Protein AF-A0A7V1N101-F1 (afdb_monomer_lite)

Structure (mmCIF, N/CA/C/O backbone):
data_AF-A0A7V1N101-F1
#
_entry.id   AF-A0A7V1N101-F1
#
loop_
_atom_site.group_PDB
_atom_site.id
_atom_site.type_symbol
_atom_site.label_atom_id
_atom_site.label_alt_id
_atom_site.label_comp_id
_atom_site.label_asym_id
_atom_site.label_entity_id
_atom_site.label_seq_id
_atom_site.pdbx_PDB_ins_code
_atom_site.Cartn_x
_atom_site.Cartn_y
_atom_site.Cartn_z
_atom_site.occupancy
_atom_site.B_iso_or_equiv
_atom_site.auth_seq_id
_atom_site.auth_comp_id
_atom_site.auth_asym_id
_atom_site.auth_atom_id
_atom_site.pdbx_PDB_model_num
ATOM 1 N N . MET A 1 1 ? 14.308 2.161 -28.847 1.00 50.16 1 MET A N 1
ATOM 2 C CA . MET A 1 1 ? 14.951 2.087 -27.516 1.00 50.16 1 MET A CA 1
ATOM 3 C C . MET A 1 1 ? 14.240 2.961 -26.475 1.00 50.16 1 MET A C 1
ATOM 5 O O . MET A 1 1 ? 14.050 2.504 -25.362 1.00 50.16 1 MET A O 1
ATOM 9 N N . THR A 1 2 ? 13.754 4.157 -26.829 1.00 60.03 2 THR A N 1
ATOM 10 C CA . THR A 1 2 ? 13.034 5.071 -25.914 1.00 60.03 2 THR A CA 1
ATOM 11 C C . THR A 1 2 ? 11.650 4.591 -25.458 1.00 60.03 2 THR A C 1
ATOM 13 O O . THR A 1 2 ? 11.317 4.779 -24.296 1.00 60.03 2 THR A O 1
ATOM 16 N N . LYS A 1 3 ? 10.848 3.930 -26.307 1.00 62.91 3 LYS A N 1
ATOM 17 C CA . LYS A 1 3 ? 9.489 3.470 -25.928 1.00 62.91 3 LYS A CA 1
ATOM 18 C C . LYS A 1 3 ? 9.475 2.544 -24.702 1.00 62.91 3 LYS A C 1
ATOM 20 O O . LYS A 1 3 ? 8.648 2.728 -23.820 1.00 62.91 3 LYS A O 1
ATOM 25 N N . ASN A 1 4 ? 10.433 1.622 -24.607 1.00 73.56 4 ASN A N 1
ATOM 26 C CA . ASN A 1 4 ? 10.518 0.681 -23.483 1.00 73.56 4 ASN A CA 1
ATOM 27 C C . ASN A 1 4 ? 10.884 1.382 -22.167 1.00 73.56 4 ASN A C 1
ATOM 29 O O . ASN A 1 4 ? 10.457 0.946 -21.106 1.00 73.56 4 ASN A O 1
ATOM 33 N N . PHE A 1 5 ? 11.638 2.483 -22.231 1.00 76.31 5 PHE A N 1
ATOM 34 C CA . PHE A 1 5 ? 11.965 3.287 -21.055 1.00 76.31 5 PHE A CA 1
ATOM 35 C C . PHE A 1 5 ? 10.732 4.024 -20.516 1.00 76.31 5 PHE A C 1
ATOM 37 O O . PHE A 1 5 ? 10.464 3.966 -19.321 1.00 76.31 5 PHE A O 1
ATOM 44 N N . TRP A 1 6 ? 9.944 4.650 -21.397 1.00 78.19 6 TRP A N 1
ATOM 45 C CA . TRP A 1 6 ? 8.712 5.345 -21.004 1.00 78.19 6 TRP A CA 1
ATOM 46 C C . TRP A 1 6 ? 7.674 4.399 -20.395 1.00 78.19 6 TRP A C 1
ATOM 48 O O . TRP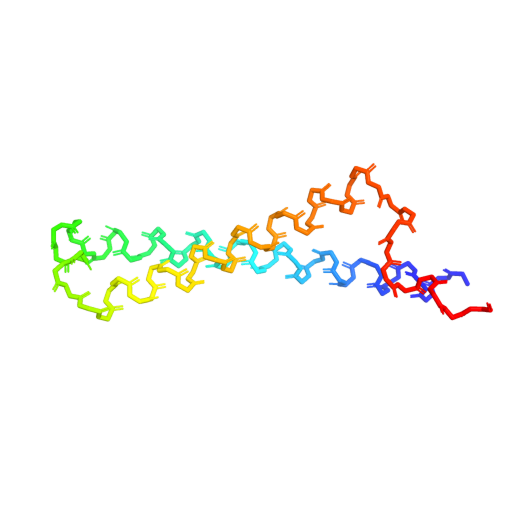 A 1 6 ? 7.068 4.744 -19.390 1.00 78.19 6 TRP A O 1
ATOM 58 N N . VAL A 1 7 ? 7.524 3.188 -20.942 1.00 79.62 7 VAL A N 1
ATOM 59 C CA . VAL A 1 7 ? 6.614 2.168 -20.389 1.00 79.62 7 VAL A CA 1
ATOM 60 C C . VAL A 1 7 ? 7.066 1.694 -19.004 1.00 79.62 7 VAL A C 1
ATOM 62 O O . VAL A 1 7 ? 6.242 1.573 -18.100 1.00 79.62 7 VAL A O 1
ATOM 65 N N . LYS A 1 8 ? 8.373 1.466 -18.804 1.00 76.94 8 LYS A N 1
ATOM 66 C CA . LYS A 1 8 ? 8.917 1.099 -17.486 1.00 76.94 8 LYS A CA 1
ATOM 67 C C . LYS A 1 8 ? 8.728 2.220 -16.461 1.00 76.94 8 LYS A C 1
ATOM 69 O O . LYS A 1 8 ? 8.319 1.954 -15.336 1.00 76.94 8 LYS A O 1
ATOM 74 N N . LEU A 1 9 ? 8.972 3.469 -16.860 1.00 82.25 9 LEU A N 1
ATOM 75 C CA . LEU A 1 9 ? 8.788 4.629 -15.990 1.00 82.25 9 LEU A CA 1
ATOM 76 C C . LEU A 1 9 ? 7.320 4.814 -15.584 1.00 82.25 9 LEU A C 1
ATOM 78 O O . LEU A 1 9 ? 7.045 5.031 -14.409 1.00 82.25 9 LEU A O 1
ATOM 82 N N . ASP A 1 10 ? 6.386 4.687 -16.528 1.00 82.88 10 ASP A N 1
ATOM 83 C CA . ASP A 1 10 ? 4.948 4.812 -16.265 1.00 82.88 10 ASP A CA 1
ATOM 84 C C . ASP A 1 10 ? 4.442 3.696 -15.332 1.00 82.88 10 ASP A C 1
ATOM 86 O O . ASP A 1 10 ? 3.769 3.959 -14.336 1.00 82.88 10 ASP A O 1
ATOM 90 N N . SER A 1 11 ? 4.879 2.450 -15.562 1.00 82.56 11 SER A N 1
ATOM 91 C CA . SER A 1 11 ? 4.614 1.315 -14.664 1.00 82.56 11 SER A CA 1
ATOM 92 C C . SER A 1 11 ? 5.129 1.570 -13.242 1.00 82.56 11 SER A C 1
ATOM 94 O O . SER A 1 11 ? 4.411 1.347 -12.264 1.00 82.56 11 SER A O 1
ATOM 96 N N . LEU A 1 12 ? 6.359 2.069 -13.105 1.00 84.00 12 LEU A N 1
ATOM 97 C CA . LEU A 1 12 ? 6.965 2.353 -11.806 1.00 84.00 12 LEU A CA 1
ATOM 98 C C . LEU A 1 12 ? 6.243 3.499 -11.081 1.00 84.00 12 LEU A C 1
ATOM 100 O O . LEU A 1 12 ? 5.947 3.383 -9.891 1.00 84.00 12 LEU A O 1
ATOM 104 N N . LEU A 1 13 ? 5.889 4.570 -11.795 1.00 87.38 13 LEU A N 1
ATOM 105 C CA . LEU A 1 13 ? 5.094 5.674 -11.252 1.00 87.38 13 LEU A CA 1
ATOM 106 C C . LEU A 1 13 ? 3.715 5.201 -10.785 1.00 87.38 13 LEU A C 1
ATOM 108 O O . LEU A 1 13 ? 3.283 5.575 -9.695 1.00 87.38 13 LEU A O 1
ATOM 112 N N . PHE A 1 14 ? 3.053 4.336 -11.556 1.00 88.50 14 PHE A N 1
ATOM 113 C CA . PHE A 1 14 ? 1.765 3.760 -11.178 1.00 88.50 14 PHE A CA 1
ATOM 114 C C . PHE A 1 14 ? 1.865 2.925 -9.896 1.00 88.50 14 PHE A C 1
ATOM 116 O O . PHE A 1 14 ? 1.030 3.046 -8.996 1.00 88.50 14 PHE A O 1
ATOM 123 N N . ARG A 1 15 ? 2.924 2.120 -9.757 1.00 86.69 15 ARG A N 1
ATOM 124 C CA . ARG A 1 15 ? 3.171 1.329 -8.542 1.00 86.69 15 ARG A CA 1
ATOM 125 C C . ARG A 1 15 ? 3.420 2.224 -7.332 1.00 86.69 15 ARG A C 1
ATOM 127 O O . ARG A 1 15 ? 2.829 1.974 -6.281 1.00 86.69 15 ARG A O 1
ATOM 134 N N . ILE A 1 16 ? 4.223 3.281 -7.482 1.00 89.88 16 ILE A N 1
ATOM 135 C CA . ILE A 1 16 ? 4.462 4.275 -6.422 1.00 89.88 16 ILE A CA 1
ATOM 136 C C . ILE A 1 16 ? 3.152 4.954 -6.024 1.00 89.88 16 ILE A C 1
ATOM 138 O O . ILE A 1 16 ? 2.850 5.038 -4.835 1.00 89.88 16 ILE A O 1
ATOM 142 N N . ALA A 1 17 ? 2.345 5.386 -6.994 1.00 90.69 17 ALA A N 1
ATOM 143 C CA . ALA A 1 17 ? 1.043 5.983 -6.725 1.00 90.69 17 ALA A CA 1
ATOM 144 C C . ALA A 1 17 ? 0.141 5.020 -5.937 1.00 90.69 17 ALA A C 1
ATOM 146 O O . ALA A 1 17 ? -0.446 5.419 -4.935 1.00 90.69 17 ALA A O 1
ATOM 147 N N . GLY A 1 18 ? 0.099 3.738 -6.316 1.00 90.06 18 GLY A N 1
ATOM 148 C CA . GLY A 1 18 ? -0.627 2.703 -5.576 1.00 90.06 18 GLY A CA 1
ATOM 149 C C . GLY A 1 18 ? -0.117 2.502 -4.143 1.00 90.06 18 GLY A C 1
ATOM 150 O O . GLY A 1 18 ? -0.923 2.391 -3.221 1.00 90.06 18 GLY A O 1
ATOM 151 N N . ALA A 1 19 ? 1.203 2.537 -3.924 1.00 90.75 19 ALA A N 1
ATOM 152 C CA . ALA A 1 19 ? 1.790 2.439 -2.585 1.00 90.75 19 ALA A CA 1
ATOM 153 C C . ALA A 1 19 ? 1.386 3.634 -1.710 1.00 90.75 19 ALA A C 1
ATOM 155 O O . ALA A 1 19 ? 0.934 3.454 -0.579 1.00 90.75 19 ALA A O 1
ATOM 156 N N . VAL A 1 20 ? 1.492 4.850 -2.251 1.00 93.44 20 VAL A N 1
ATOM 157 C CA . VAL A 1 20 ? 1.106 6.084 -1.554 1.00 93.44 20 VAL A CA 1
ATOM 158 C C . VAL A 1 20 ? -0.391 6.084 -1.248 1.00 93.44 20 VAL A C 1
ATOM 160 O O . VAL A 1 20 ? -0.784 6.421 -0.132 1.00 93.44 20 VAL A O 1
ATOM 163 N N . LEU A 1 21 ? -1.234 5.654 -2.189 1.00 92.50 21 LEU A N 1
ATOM 164 C CA . LEU A 1 21 ? -2.680 5.532 -1.988 1.00 92.50 21 LEU A CA 1
ATOM 165 C C . LEU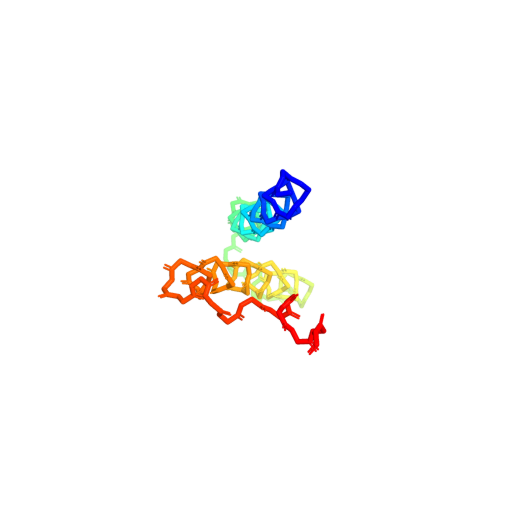 A 1 21 ? -3.028 4.497 -0.913 1.00 92.50 21 LEU A C 1
ATOM 167 O O . LEU A 1 21 ? -3.844 4.782 -0.042 1.00 92.50 21 LEU A O 1
ATOM 171 N N . GLY A 1 22 ? -2.384 3.329 -0.920 1.00 91.81 22 GLY A N 1
ATOM 172 C CA . GLY A 1 22 ? -2.582 2.313 0.114 1.00 91.81 22 GLY A CA 1
ATOM 173 C C . GLY A 1 22 ? -2.196 2.817 1.507 1.00 91.81 22 GLY A C 1
ATOM 174 O O . GLY A 1 22 ? -2.987 2.739 2.445 1.00 91.81 22 GLY A O 1
ATOM 175 N N . VAL A 1 23 ? -1.011 3.419 1.647 1.00 91.75 23 VAL A N 1
ATOM 176 C CA . VAL A 1 23 ? -0.544 3.951 2.939 1.00 91.75 23 VAL A CA 1
ATOM 177 C C . VAL A 1 23 ? -1.424 5.107 3.417 1.00 91.75 23 VAL A C 1
ATOM 179 O O . VAL A 1 23 ? -1.856 5.114 4.569 1.00 91.75 23 VAL A O 1
ATOM 182 N N . SER A 1 24 ? -1.733 6.067 2.544 1.00 92.44 24 SER A N 1
ATOM 183 C CA . SER A 1 24 ? -2.581 7.215 2.892 1.00 92.44 24 SER A CA 1
ATOM 184 C C . SER A 1 24 ? -4.020 6.810 3.216 1.00 92.44 24 SER A C 1
ATOM 186 O O . SER A 1 24 ? -4.604 7.384 4.130 1.00 92.44 24 SER A O 1
ATOM 188 N N . GLY A 1 25 ? -4.568 5.789 2.552 1.00 90.44 25 GLY A N 1
ATOM 189 C CA . GLY A 1 25 ? -5.873 5.213 2.878 1.00 90.44 25 GLY A CA 1
ATOM 190 C C . GLY A 1 25 ? -5.897 4.587 4.274 1.00 90.44 25 GLY A C 1
ATOM 191 O O . GLY A 1 25 ? -6.779 4.900 5.075 1.00 90.44 25 GLY A O 1
ATOM 192 N N . CYS A 1 26 ? -4.887 3.780 4.616 1.00 90.69 26 CYS A N 1
ATOM 193 C CA . CYS A 1 26 ? -4.744 3.209 5.959 1.00 90.69 26 CYS A CA 1
ATOM 194 C C . CYS A 1 26 ? -4.598 4.290 7.039 1.00 90.69 26 CYS A C 1
ATOM 196 O O . CYS A 1 26 ? -5.282 4.245 8.061 1.00 90.69 26 CYS A O 1
ATOM 198 N N . VAL A 1 27 ? -3.731 5.280 6.809 1.00 90.88 27 VAL A N 1
ATOM 199 C CA . VAL A 1 27 ? -3.503 6.389 7.748 1.00 90.88 27 VAL A CA 1
ATOM 200 C C . VAL A 1 27 ? -4.758 7.251 7.886 1.00 90.88 27 VAL A C 1
ATOM 202 O O . VAL A 1 27 ? -5.153 7.580 9.000 1.00 90.88 27 VAL A O 1
ATOM 205 N N . GLY A 1 28 ? -5.433 7.568 6.781 1.00 89.50 28 GLY A N 1
ATOM 206 C CA . GLY A 1 28 ? -6.680 8.326 6.782 1.00 89.50 28 GLY A CA 1
ATOM 207 C C . GLY A 1 28 ? -7.778 7.626 7.580 1.00 89.50 28 GLY A C 1
ATOM 208 O O . GLY A 1 28 ? -8.468 8.273 8.365 1.00 89.50 28 GLY A O 1
ATOM 209 N N . LEU A 1 29 ? -7.905 6.305 7.454 1.00 88.00 29 LEU A N 1
ATOM 210 C CA . LEU A 1 29 ? -8.863 5.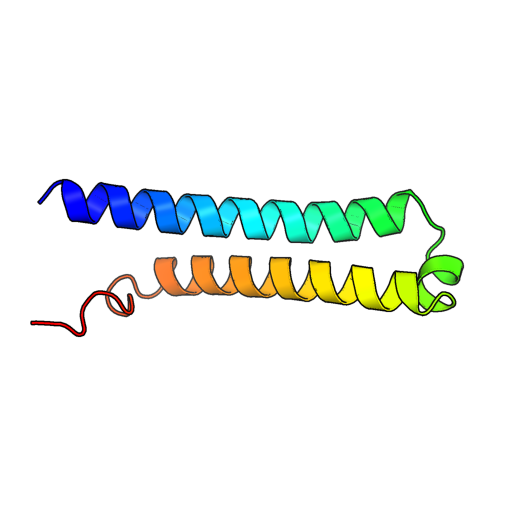526 8.241 1.00 88.00 29 LEU A CA 1
ATOM 211 C C . LEU A 1 29 ? -8.556 5.555 9.742 1.00 88.00 29 LEU A C 1
ATOM 213 O O . LEU A 1 29 ? -9.482 5.716 10.538 1.00 88.00 29 LEU A O 1
ATOM 217 N N . LEU A 1 30 ? -7.279 5.444 10.115 1.00 87.69 30 LEU A N 1
ATOM 218 C CA . LEU A 1 30 ? -6.820 5.480 11.507 1.00 87.69 30 LEU A CA 1
ATOM 219 C C . LEU A 1 30 ? -6.920 6.871 12.146 1.00 87.69 30 LEU A C 1
ATOM 221 O O . LEU A 1 30 ? -7.169 6.974 13.341 1.00 87.69 30 LEU A O 1
ATOM 225 N N . LEU A 1 31 ? -6.719 7.941 11.374 1.00 88.00 31 LEU A N 1
ATOM 226 C CA . LEU A 1 31 ? -6.829 9.314 11.877 1.00 88.00 31 LEU A CA 1
ATOM 227 C C . LEU A 1 31 ? -8.286 9.760 12.030 1.00 88.00 31 LEU A C 1
ATOM 229 O O . LEU A 1 31 ? -8.600 10.505 12.953 1.00 88.00 31 LEU A O 1
ATOM 233 N N . ASN A 1 32 ? -9.174 9.310 11.139 1.00 86.50 32 ASN A N 1
ATOM 234 C CA . ASN A 1 32 ? -10.585 9.699 11.171 1.00 86.50 32 ASN A CA 1
ATOM 235 C C . ASN A 1 32 ? -11.438 8.831 12.105 1.00 86.50 32 ASN A C 1
ATOM 237 O O . ASN A 1 32 ? -12.556 9.222 12.431 1.00 86.50 32 ASN A O 1
ATOM 241 N N . ASN A 1 33 ? -10.945 7.666 12.538 1.00 81.50 33 ASN A N 1
ATOM 242 C CA . ASN A 1 33 ? -11.678 6.779 13.436 1.00 81.50 33 ASN A CA 1
ATOM 243 C C . ASN A 1 33 ? -10.772 6.285 14.568 1.00 81.50 33 ASN A C 1
ATOM 245 O O . ASN A 1 33 ? -9.680 5.790 14.292 1.00 81.50 33 ASN A O 1
ATOM 249 N N . PRO A 1 34 ? -11.224 6.316 15.836 1.00 82.56 34 PRO A N 1
ATOM 250 C CA . PRO A 1 34 ? -10.490 5.656 16.906 1.00 82.56 34 PRO A CA 1
ATOM 251 C C . PRO A 1 34 ? -10.356 4.161 16.589 1.00 82.56 34 PRO A C 1
ATOM 253 O O . PRO A 1 34 ? -11.300 3.531 16.110 1.00 82.56 34 PRO A O 1
ATOM 256 N N . PHE A 1 35 ? -9.187 3.582 16.875 1.00 79.44 35 PHE A N 1
ATOM 257 C CA . PHE A 1 35 ? -8.829 2.214 16.472 1.00 79.44 35 PHE A CA 1
ATOM 258 C C . PHE A 1 35 ? -9.896 1.169 16.845 1.00 79.44 35 PHE A C 1
ATOM 260 O O . PHE A 1 35 ? -10.230 0.309 16.036 1.00 79.44 35 PHE A O 1
ATOM 267 N N . GLN A 1 36 ? -10.500 1.295 18.032 1.00 78.12 36 GLN A N 1
ATOM 268 C CA . GLN A 1 36 ? -11.601 0.435 18.488 1.00 78.12 36 GLN A CA 1
ATOM 269 C C . GLN A 1 36 ? -12.843 0.482 17.585 1.00 78.12 36 GLN A C 1
ATOM 271 O O . GLN A 1 36 ? -13.492 -0.541 17.393 1.00 78.12 36 GLN A O 1
ATOM 276 N N . VAL A 1 37 ? -13.178 1.636 17.009 1.00 79.44 37 VAL A N 1
ATOM 277 C CA . VAL A 1 37 ? -14.326 1.787 16.097 1.00 79.44 37 VAL A CA 1
ATOM 278 C C . VAL A 1 37 ? -14.004 1.217 14.718 1.00 79.44 37 VAL A C 1
ATOM 280 O O . VAL A 1 37 ? -14.858 0.599 14.086 1.00 79.44 37 VAL A O 1
ATOM 283 N N . LEU A 1 38 ? -12.752 1.348 14.273 1.00 82.81 38 LEU A N 1
ATOM 284 C CA . LEU A 1 38 ? -12.308 0.788 12.999 1.00 82.81 38 LEU A CA 1
ATOM 285 C C . LEU A 1 38 ? -12.391 -0.746 1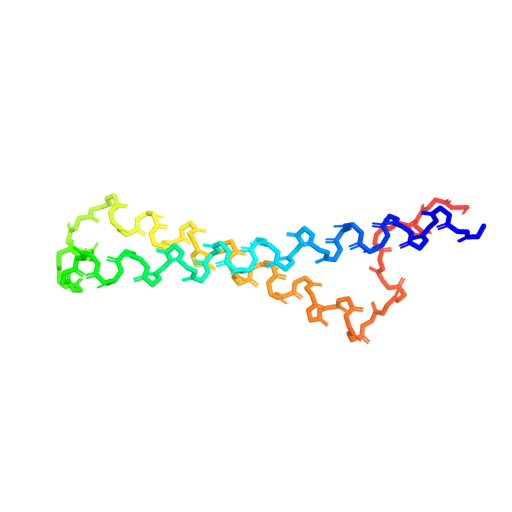2.986 1.00 82.81 38 LEU A C 1
ATOM 287 O O . LEU A 1 38 ? -12.855 -1.318 12.005 1.00 82.81 38 LEU A O 1
ATOM 291 N N . ILE A 1 39 ? -11.971 -1.401 14.074 1.00 83.00 39 ILE A N 1
ATOM 292 C CA . ILE A 1 39 ? -11.950 -2.872 14.176 1.00 83.00 39 ILE A CA 1
ATOM 293 C C . ILE A 1 39 ? -13.317 -3.487 14.499 1.00 83.00 39 ILE A C 1
ATOM 295 O O . ILE A 1 39 ? -13.537 -4.664 14.230 1.00 83.00 39 ILE A O 1
ATOM 299 N N . THR A 1 40 ? -14.233 -2.714 15.088 1.00 84.94 40 THR A N 1
ATOM 300 C CA . THR A 1 40 ? -15.595 -3.179 15.401 1.00 84.94 40 THR A CA 1
ATOM 301 C C . THR A 1 40 ? -16.556 -2.983 14.232 1.00 84.94 40 THR A C 1
ATOM 303 O O . THR A 1 40 ? -17.546 -3.704 14.124 1.00 84.94 40 THR A O 1
ATOM 306 N N . ASN A 1 41 ? -16.259 -2.051 13.324 1.00 86.81 41 ASN A N 1
ATOM 307 C CA . ASN A 1 41 ? -17.010 -1.860 12.094 1.00 86.81 41 ASN A CA 1
ATOM 308 C C . ASN A 1 41 ? -16.454 -2.754 10.974 1.00 86.81 41 ASN A C 1
ATOM 310 O O . ASN A 1 41 ? -15.345 -2.540 10.486 1.00 86.81 41 ASN A O 1
ATOM 314 N N . MET A 1 42 ? -17.261 -3.709 10.503 1.00 87.75 42 MET A N 1
ATOM 315 C CA . MET A 1 42 ? -16.887 -4.623 9.417 1.00 87.75 42 MET A CA 1
ATOM 316 C C . MET A 1 42 ? -16.431 -3.880 8.150 1.00 87.75 42 MET A C 1
ATOM 318 O O . MET A 1 42 ? -15.472 -4.301 7.507 1.00 87.75 42 MET A O 1
ATOM 322 N N . TYR A 1 43 ? -17.048 -2.741 7.817 1.00 87.06 43 TYR A N 1
ATOM 323 C CA . TYR A 1 43 ? -16.620 -1.926 6.678 1.00 87.06 43 TYR A CA 1
ATOM 324 C C . TYR A 1 43 ? -15.256 -1.276 6.919 1.00 87.06 43 TYR A C 1
ATOM 326 O O . TYR A 1 43 ? -14.423 -1.267 6.017 1.00 87.06 43 TYR A O 1
ATOM 334 N N . GLY A 1 44 ? -15.000 -0.782 8.134 1.00 85.50 44 GLY A N 1
ATOM 335 C CA . GLY A 1 44 ? -13.709 -0.201 8.513 1.00 85.50 44 GLY A CA 1
ATOM 336 C C . GLY A 1 44 ? -12.568 -1.202 8.351 1.00 85.50 44 GLY A C 1
ATOM 337 O O . GLY A 1 44 ? -11.553 -0.882 7.734 1.00 85.50 44 GLY A O 1
ATOM 338 N N . VAL A 1 45 ? -12.782 -2.440 8.806 1.00 89.94 45 VAL A N 1
ATOM 339 C CA . VAL A 1 45 ? -11.837 -3.551 8.626 1.00 89.94 45 VAL A CA 1
ATOM 340 C C . VAL A 1 45 ? -11.622 -3.868 7.147 1.00 89.94 45 VAL A C 1
ATOM 342 O O . VAL A 1 45 ? -10.480 -3.963 6.706 1.00 89.94 45 VAL A O 1
ATOM 345 N N . VAL A 1 46 ? -12.695 -4.004 6.361 1.00 91.88 46 VAL A N 1
ATOM 346 C CA . VAL A 1 46 ? -12.593 -4.328 4.928 1.00 91.88 46 VAL A CA 1
ATOM 347 C C . VAL A 1 46 ? -11.833 -3.242 4.167 1.00 91.88 46 VAL A C 1
ATOM 349 O O . VAL A 1 46 ? -10.905 -3.560 3.427 1.00 91.88 46 VAL A O 1
ATOM 352 N N . PHE A 1 47 ? -12.160 -1.965 4.373 1.00 89.81 47 PHE A N 1
ATOM 353 C CA . PHE A 1 47 ? -11.452 -0.865 3.715 1.00 89.81 47 PHE A CA 1
ATOM 354 C C . PHE A 1 47 ? -9.990 -0.783 4.152 1.00 89.81 47 PHE A C 1
ATOM 356 O O . PHE A 1 47 ? -9.116 -0.614 3.303 1.00 89.81 47 PHE A O 1
ATOM 363 N N . PHE A 1 48 ? -9.705 -0.966 5.443 1.00 91.12 48 PHE A N 1
ATOM 364 C CA . PHE A 1 48 ? -8.333 -1.002 5.941 1.00 91.12 48 PHE A CA 1
ATOM 365 C C . PHE A 1 48 ? -7.525 -2.126 5.285 1.00 91.12 48 PHE A C 1
ATOM 367 O O . PHE A 1 48 ? -6.409 -1.895 4.829 1.00 91.12 48 PHE A O 1
ATOM 374 N N . LEU A 1 49 ? -8.101 -3.325 5.167 1.00 91.69 49 LEU A N 1
ATOM 375 C CA . LEU A 1 49 ? -7.451 -4.455 4.506 1.00 91.69 49 LEU A CA 1
ATOM 376 C C . LEU A 1 49 ? -7.227 -4.206 3.012 1.00 91.69 49 LEU A C 1
ATOM 378 O O . LEU A 1 49 ? -6.151 -4.520 2.515 1.00 91.69 49 LEU A O 1
ATOM 382 N N . ILE A 1 50 ? -8.188 -3.610 2.300 1.00 93.44 50 ILE A N 1
ATOM 383 C CA . ILE A 1 50 ? -8.026 -3.271 0.877 1.00 93.44 50 ILE A CA 1
ATOM 384 C C . ILE A 1 50 ? -6.851 -2.305 0.685 1.00 93.44 50 ILE A C 1
ATOM 386 O O . ILE A 1 50 ? -5.988 -2.550 -0.157 1.00 93.44 50 ILE A O 1
ATOM 390 N N . PHE A 1 51 ? -6.781 -1.237 1.484 1.00 92.62 51 PHE A N 1
ATOM 391 C CA . PHE A 1 51 ? -5.685 -0.270 1.401 1.00 92.62 51 PHE A CA 1
ATOM 392 C C . PHE A 1 51 ? -4.342 -0.863 1.839 1.00 92.62 51 PHE A C 1
ATOM 394 O O . PHE A 1 51 ? -3.321 -0.589 1.206 1.00 92.62 51 PHE A O 1
ATOM 401 N N . ALA A 1 52 ? -4.337 -1.726 2.858 1.00 90.88 52 ALA A N 1
ATOM 402 C CA . ALA A 1 52 ? -3.138 -2.424 3.304 1.00 90.88 52 ALA A CA 1
ATOM 403 C C . ALA A 1 52 ? -2.607 -3.367 2.217 1.00 90.88 52 ALA A C 1
ATOM 405 O O . ALA A 1 52 ? -1.429 -3.303 1.880 1.00 90.88 52 ALA A O 1
ATOM 406 N N . VAL A 1 53 ? -3.473 -4.185 1.608 1.00 93.44 53 VAL A N 1
ATOM 407 C CA . VAL A 1 53 ? -3.102 -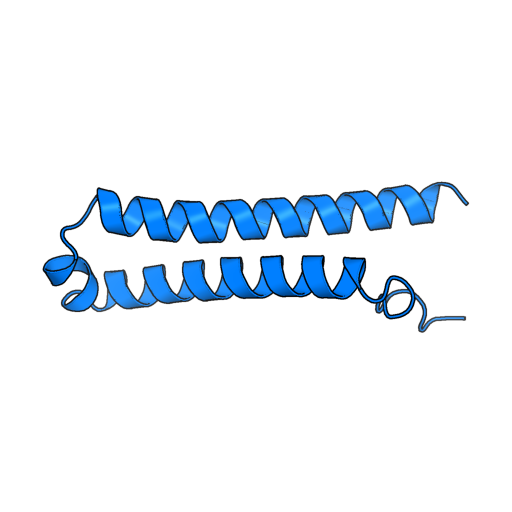5.090 0.510 1.00 93.44 53 VAL A CA 1
ATOM 408 C C . VAL A 1 53 ? -2.603 -4.304 -0.697 1.00 93.44 53 VAL A C 1
ATOM 410 O O . VAL A 1 53 ? -1.561 -4.652 -1.247 1.00 93.44 53 VAL A O 1
ATOM 413 N N . LEU A 1 54 ? -3.288 -3.223 -1.080 1.00 92.06 54 LEU A N 1
ATOM 414 C CA . LEU A 1 54 ? -2.858 -2.356 -2.176 1.00 92.06 54 LEU A CA 1
ATOM 415 C C . LEU A 1 54 ? -1.465 -1.768 -1.907 1.00 92.06 54 LEU A C 1
ATOM 417 O O . LEU A 1 54 ? 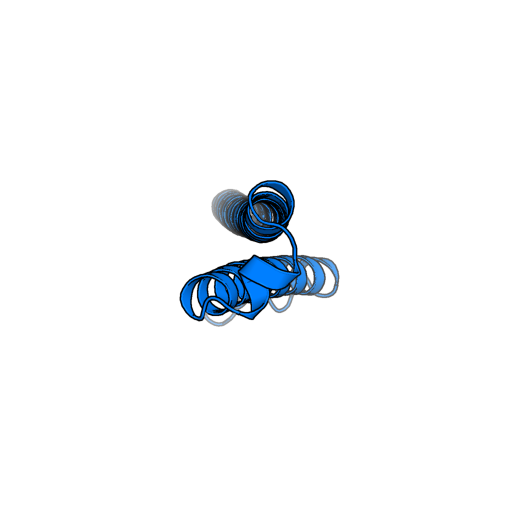-0.576 -1.871 -2.752 1.00 92.06 54 LEU A O 1
ATOM 421 N N . GLY A 1 55 ? -1.258 -1.203 -0.715 1.00 90.12 55 GLY A N 1
ATOM 422 C CA . GLY A 1 55 ? 0.011 -0.605 -0.310 1.00 90.12 55 GLY A CA 1
ATOM 423 C C . GLY A 1 55 ? 1.152 -1.621 -0.270 1.00 90.12 55 GLY A C 1
ATOM 424 O O . GLY A 1 55 ? 2.218 -1.380 -0.840 1.00 90.12 55 GLY A O 1
ATOM 425 N N . SER A 1 56 ? 0.924 -2.779 0.353 1.00 91.44 56 SER A N 1
ATOM 426 C CA . SER A 1 56 ? 1.903 -3.865 0.439 1.00 91.44 56 SER A CA 1
ATOM 427 C C . SER A 1 56 ? 2.230 -4.459 -0.928 1.00 91.44 56 SER A C 1
ATOM 429 O O . SER A 1 56 ? 3.406 -4.643 -1.228 1.00 91.44 56 SER A O 1
ATOM 431 N N . TYR A 1 57 ? 1.231 -4.710 -1.779 1.00 89.50 57 TYR A N 1
ATOM 432 C CA . TYR A 1 57 ? 1.441 -5.248 -3.124 1.00 89.50 57 TYR A CA 1
ATOM 433 C C . TYR A 1 57 ? 2.222 -4.272 -4.007 1.00 89.50 57 TYR A C 1
ATOM 435 O O . TYR A 1 57 ? 3.230 -4.652 -4.604 1.00 89.50 57 TYR A O 1
ATOM 443 N N . SER A 1 58 ? 1.814 -2.999 -4.038 1.00 89.88 58 SER A N 1
ATOM 444 C CA . SER A 1 58 ? 2.542 -1.965 -4.775 1.00 89.88 58 SER A CA 1
ATOM 445 C C . SER A 1 58 ? 3.982 -1.838 -4.279 1.00 89.88 58 SER A C 1
ATOM 447 O O . SER A 1 58 ? 4.906 -1.855 -5.089 1.00 89.88 58 SER A O 1
ATOM 449 N N . THR A 1 59 ? 4.204 -1.800 -2.964 1.00 88.25 59 THR A N 1
ATOM 450 C CA . THR A 1 59 ? 5.555 -1.707 -2.384 1.00 88.25 59 THR A CA 1
ATOM 451 C C . THR A 1 59 ? 6.405 -2.929 -2.734 1.00 88.25 59 THR A C 1
ATOM 453 O O . THR A 1 59 ? 7.546 -2.782 -3.165 1.00 88.25 59 THR A O 1
ATOM 456 N N . PHE A 1 60 ? 5.844 -4.135 -2.622 1.00 88.31 60 PHE A N 1
ATOM 457 C CA . PHE A 1 60 ? 6.532 -5.372 -2.988 1.00 88.31 60 PHE A CA 1
ATOM 458 C C . PHE A 1 60 ? 6.899 -5.400 -4.475 1.00 88.31 60 PHE A C 1
ATOM 460 O O . PHE A 1 60 ? 8.014 -5.779 -4.820 1.00 88.31 60 PHE A O 1
ATOM 467 N N . SER A 1 61 ? 6.004 -4.942 -5.355 1.00 85.62 61 SER A N 1
ATOM 468 C CA . SER A 1 61 ? 6.275 -4.869 -6.795 1.00 85.62 61 SER A CA 1
ATOM 469 C C . SER A 1 61 ? 7.416 -3.902 -7.139 1.00 85.62 61 SER A C 1
ATOM 471 O O . SER A 1 61 ? 8.234 -4.217 -8.000 1.00 85.62 61 SER A O 1
ATOM 473 N N . ILE A 1 62 ? 7.525 -2.775 -6.422 1.00 86.19 62 ILE A N 1
ATOM 474 C CA . ILE A 1 62 ? 8.630 -1.814 -6.567 1.00 86.19 62 ILE A CA 1
ATOM 475 C C . ILE A 1 62 ? 9.940 -2.441 -6.090 1.00 86.19 62 ILE A C 1
ATOM 477 O O . ILE A 1 62 ? 10.939 -2.390 -6.799 1.00 86.19 62 ILE A O 1
ATOM 481 N N . ILE A 1 63 ? 9.938 -3.056 -4.902 1.00 84.75 63 ILE A N 1
ATOM 482 C CA . ILE A 1 63 ? 11.127 -3.712 -4.337 1.00 84.75 63 ILE A CA 1
ATOM 483 C C . ILE A 1 63 ? 11.609 -4.828 -5.266 1.00 84.75 63 ILE A C 1
ATOM 485 O O . ILE A 1 63 ? 12.802 -4.920 -5.540 1.00 84.75 63 ILE A O 1
ATOM 489 N N . LYS A 1 64 ? 10.689 -5.646 -5.789 1.00 80.75 64 LYS A N 1
ATOM 490 C CA . LYS A 1 64 ? 11.018 -6.722 -6.724 1.00 80.75 64 LYS A CA 1
ATOM 491 C C . LYS A 1 64 ? 11.675 -6.180 -7.997 1.00 80.75 64 LYS A C 1
ATOM 493 O O . LYS A 1 64 ? 12.705 -6.698 -8.405 1.00 80.75 64 LYS A O 1
ATOM 498 N N . GLU A 1 65 ? 11.129 -5.115 -8.579 1.00 77.00 65 GLU A N 1
ATOM 499 C CA . GLU A 1 65 ? 11.679 -4.484 -9.787 1.00 77.00 65 GLU A CA 1
ATOM 500 C C . GLU A 1 65 ? 13.033 -3.789 -9.549 1.00 77.00 65 GLU A C 1
ATOM 502 O O . GLU A 1 65 ? 13.852 -3.707 -10.461 1.00 77.00 65 GLU A O 1
ATOM 507 N N . LEU A 1 66 ? 13.298 -3.321 -8.323 1.00 76.25 66 LEU A N 1
ATOM 508 C CA . LEU A 1 66 ? 14.594 -2.761 -7.924 1.00 76.25 66 LEU A CA 1
ATOM 509 C C . LEU A 1 66 ? 15.669 -3.834 -7.699 1.00 76.25 66 LEU A C 1
ATOM 511 O O . LEU A 1 66 ? 16.840 -3.578 -7.972 1.00 76.25 66 LEU A O 1
ATOM 515 N N . ILE A 1 67 ? 15.290 -5.000 -7.165 1.00 79.44 67 ILE A N 1
ATOM 516 C CA . ILE A 1 67 ? 16.215 -6.105 -6.872 1.00 79.44 67 ILE A CA 1
ATOM 517 C C . ILE A 1 67 ? 16.541 -6.899 -8.139 1.00 79.44 67 ILE A C 1
ATOM 519 O O . ILE A 1 67 ? 17.700 -7.255 -8.339 1.00 79.44 67 ILE A O 1
ATOM 523 N N . ASP A 1 68 ? 15.547 -7.152 -8.993 1.00 69.88 68 ASP A N 1
ATOM 524 C CA . ASP A 1 68 ? 15.726 -7.900 -10.236 1.00 69.88 68 ASP A CA 1
ATOM 525 C C . ASP A 1 68 ? 15.058 -7.180 -11.426 1.00 69.88 68 ASP A C 1
ATOM 527 O O . ASP A 1 68 ? 13.892 -7.426 -11.753 1.00 69.88 68 ASP A O 1
ATOM 531 N N . PRO A 1 69 ? 15.776 -6.259 -12.098 1.00 62.75 69 PRO A N 1
ATOM 532 C CA . PRO A 1 69 ? 15.238 -5.515 -13.236 1.00 62.75 69 PRO A CA 1
ATOM 533 C C . PRO A 1 69 ? 15.061 -6.374 -14.504 1.00 62.75 69 PRO A C 1
ATOM 535 O O . PRO A 1 69 ? 14.509 -5.870 -15.492 1.00 62.75 69 PRO A O 1
ATOM 538 N N . ALA A 1 70 ? 15.541 -7.628 -14.501 1.00 57.12 70 ALA A N 1
ATOM 539 C CA . ALA A 1 70 ? 15.461 -8.564 -15.624 1.00 57.12 70 ALA A CA 1
ATOM 540 C C . ALA A 1 70 ? 14.161 -9.390 -15.615 1.00 57.12 70 ALA A C 1
ATOM 542 O O . ALA A 1 70 ? 13.650 -9.744 -16.669 1.00 57.12 70 ALA A O 1
ATOM 543 N N . GLU A 1 71 ? 13.543 -9.614 -14.452 1.00 54.41 71 GLU A N 1
ATOM 544 C CA . GLU A 1 71 ? 12.302 -10.396 -14.323 1.00 54.41 71 GLU A CA 1
ATOM 545 C C . GLU A 1 71 ? 11.026 -9.550 -14.538 1.00 54.41 71 GLU A C 1
ATOM 547 O O . GLU A 1 71 ? 9.958 -9.811 -13.972 1.00 54.41 71 GLU A O 1
ATOM 552 N N . SER A 1 72 ? 11.114 -8.485 -15.345 1.00 52.47 72 SER A N 1
ATOM 553 C CA . SER A 1 72 ? 9.910 -7.760 -15.748 1.00 52.47 72 SER A CA 1
ATOM 554 C C . SER A 1 72 ? 9.090 -8.685 -16.664 1.00 52.47 72 SER A C 1
ATOM 556 O O . SER A 1 72 ? 9.637 -9.147 -17.668 1.00 52.47 72 SER A O 1
ATOM 558 N N . PRO A 1 73 ? 7.787 -8.919 -16.415 1.00 53.25 73 PRO A N 1
ATOM 559 C CA . PRO A 1 73 ? 6.944 -9.817 -17.226 1.00 53.25 73 PRO A CA 1
ATOM 560 C C . PRO A 1 73 ? 6.747 -9.351 -18.685 1.00 53.25 73 PRO A C 1
ATOM 562 O O . PRO A 1 73 ? 5.959 -9.921 -19.431 1.00 53.25 73 PRO A O 1
ATOM 565 N N . PHE A 1 74 ? 7.453 -8.300 -19.105 1.00 54.22 74 PHE A N 1
ATOM 566 C CA . PHE A 1 74 ? 7.451 -7.745 -20.452 1.00 54.22 74 PHE A CA 1
ATOM 567 C C . PHE A 1 74 ? 8.575 -8.296 -21.347 1.00 54.22 74 PHE A C 1
ATOM 569 O O . PHE A 1 74 ? 8.642 -7.904 -22.510 1.00 54.22 74 PHE A O 1
ATOM 576 N N . GLU A 1 75 ? 9.453 -9.177 -20.846 1.00 49.78 75 GLU A N 1
ATOM 577 C CA . GLU A 1 75 ? 10.485 -9.839 -21.670 1.00 49.78 75 GLU A CA 1
ATOM 578 C C . GLU A 1 75 ? 10.080 -11.215 -22.231 1.00 49.78 75 GLU A C 1
ATOM 580 O O . GLU A 1 75 ? 10.818 -11.771 -23.036 1.00 49.78 75 GLU A O 1
ATOM 585 N N . GLU A 1 76 ? 8.885 -11.738 -21.931 1.00 46.62 76 GLU A N 1
ATOM 586 C CA . GLU A 1 76 ? 8.444 -13.061 -22.422 1.00 46.62 76 GLU A CA 1
ATOM 587 C C . GLU A 1 76 ? 7.852 -13.082 -23.848 1.00 46.62 76 GLU A C 1
ATOM 589 O O . GLU A 1 76 ? 7.223 -14.053 -24.260 1.00 46.62 76 GLU A O 1
ATOM 594 N N . THR A 1 77 ? 8.058 -12.042 -24.658 1.00 47.69 77 THR A N 1
ATOM 595 C CA . THR A 1 77 ? 7.713 -12.096 -26.093 1.00 47.69 77 THR A CA 1
ATOM 596 C C . THR A 1 77 ? 8.870 -11.629 -26.961 1.00 47.69 77 THR A C 1
ATOM 598 O O . THR A 1 77 ? 8.909 -10.494 -27.442 1.00 47.69 77 THR A O 1
ATOM 601 N N . LYS A 1 78 ? 9.813 -12.540 -27.198 1.00 38.56 78 LYS A N 1
ATOM 602 C CA . LYS A 1 78 ? 10.647 -12.528 -28.396 1.00 38.56 78 LYS A CA 1
ATOM 603 C C . LYS A 1 78 ? 10.938 -13.934 -28.884 1.00 38.56 78 LYS A C 1
ATOM 605 O O . LYS A 1 78 ? 11.272 -14.783 -28.035 1.00 38.56 78 LYS A O 1
#

pLDDT: mean 80.73, std 13.62, range [38.56, 93.44]

Radius of gyration: 16.55 Å; chains: 1; bounding box: 33×23×47 Å

Secondary structure (DSSP, 8-state):
-HHHHHHHHHHHHHHHHHHHHHHHHHHHHHHHS-HHHHHHSHHHHHHHHHHHHHHHHHHHHHHHHHH-TT--TTSS--

Foldseek 3Di:
DVVVVVVVVVLLVVLVVQLCQLVCQLVVLCVVDPPVVLVVDPVSVVSNVVSPCSNVVSVVVNVCCVVDVPPDVVPPPD

Sequence (78 aa):
MTKNFWVKLDSLLFRIAGAVLGVSGCVGLLLNNPFQVLITNMYGVVFFLIFAVLGSYSTFSIIKELIDPAESPFEETK